Protein AF-A0A1V4VYT2-F1 (afdb_monomer_lite)

Secondary structure (DSSP, 8-state):
----------EEEEEPTTT--EEEEEETT--EEEEEGGG-TTPPPSEEEE-TTT--EEEEEE-----

Radius of gyration: 14.89 Å; chains: 1; bounding box: 29×35×45 Å

pLDDT: mean 85.46, std 15.35, range [44.06, 98.0]

Foldseek 3Di:
DDPPPPDPQDWDFDADPVPRHGDDTHGPPWDKDKDQPVPQVPNDAPDWDADPPPRTIMGMHTDDPPD

Structure (mmCIF, N/CA/C/O backbone):
data_AF-A0A1V4VYT2-F1
#
_entry.id   AF-A0A1V4VYT2-F1
#
loop_
_atom_site.group_PDB
_atom_site.id
_atom_site.type_symbol
_atom_site.label_atom_id
_atom_site.label_alt_id
_atom_site.label_comp_id
_atom_site.label_asym_id
_atom_site.label_entity_id
_atom_site.label_seq_id
_atom_site.pdbx_PDB_ins_code
_atom_site.Cartn_x
_atom_site.Cartn_y
_atom_site.Cartn_z
_atom_site.occupancy
_atom_site.B_iso_or_equiv
_atom_site.auth_seq_id
_atom_site.auth_comp_id
_atom_site.auth_asym_id
_atom_site.auth_atom_id
_atom_site.pdbx_PDB_model_num
ATOM 1 N N . MET A 1 1 ? -3.272 -20.567 -35.367 1.00 47.22 1 MET A N 1
ATOM 2 C CA . MET A 1 1 ? -3.558 -19.938 -34.056 1.00 47.22 1 MET A CA 1
ATOM 3 C C . MET A 1 1 ? -2.255 -19.824 -33.270 1.00 47.22 1 MET A C 1
ATOM 5 O O . MET A 1 1 ? -1.683 -20.852 -32.931 1.00 47.22 1 MET A O 1
ATOM 9 N N . LYS A 1 2 ? -1.728 -18.612 -33.047 1.00 49.06 2 LYS A N 1
ATOM 10 C CA . LYS A 1 2 ? -0.502 -18.417 -32.252 1.00 49.06 2 LYS A CA 1
ATOM 11 C C . LYS A 1 2 ? -0.871 -18.519 -30.768 1.00 49.06 2 LYS A C 1
ATOM 13 O O . LYS A 1 2 ? -1.659 -17.714 -30.286 1.00 49.06 2 LYS A O 1
ATOM 18 N N . LYS A 1 3 ? -0.357 -19.532 -30.063 1.00 49.59 3 LYS A N 1
ATOM 19 C CA . LYS A 1 3 ? -0.524 -19.661 -28.610 1.00 49.59 3 LYS A CA 1
ATOM 20 C C . LYS A 1 3 ? 0.368 -18.618 -27.939 1.00 49.59 3 LYS A C 1
ATOM 22 O O . LYS A 1 3 ? 1.588 -18.756 -27.954 1.00 49.59 3 LYS A O 1
ATOM 27 N N . THR A 1 4 ? -0.229 -17.568 -27.388 1.00 63.09 4 THR A N 1
ATOM 28 C CA . THR A 1 4 ? 0.491 -16.601 -26.557 1.00 63.09 4 THR A CA 1
ATOM 29 C C . THR A 1 4 ? 0.910 -17.305 -25.273 1.00 63.09 4 THR A C 1
ATOM 31 O O . THR A 1 4 ? 0.074 -17.636 -24.435 1.00 63.09 4 THR A O 1
ATOM 34 N N . VAL A 1 5 ? 2.205 -17.581 -25.130 1.00 61.56 5 VAL A N 1
ATOM 35 C CA . VAL A 1 5 ? 2.773 -18.071 -23.874 1.00 61.56 5 VAL A CA 1
ATOM 36 C C . VAL A 1 5 ? 2.771 -16.891 -22.907 1.00 61.56 5 VAL A C 1
ATOM 38 O O . VAL A 1 5 ? 3.619 -16.007 -22.995 1.00 61.56 5 VAL A O 1
ATOM 41 N N . VAL A 1 6 ? 1.779 -16.833 -22.017 1.00 62.19 6 VAL A N 1
ATOM 42 C CA . VAL A 1 6 ? 1.759 -15.837 -20.942 1.00 62.19 6 VAL A CA 1
ATOM 43 C C . VAL A 1 6 ? 2.813 -16.270 -19.932 1.00 62.19 6 VAL A C 1
ATOM 45 O O . VAL A 1 6 ? 2.588 -17.177 -19.132 1.00 62.19 6 VAL A O 1
ATOM 48 N N . ALA A 1 7 ? 4.000 -15.670 -20.014 1.00 62.75 7 ALA A N 1
ATOM 49 C CA . ALA A 1 7 ? 5.025 -15.846 -18.997 1.00 62.75 7 ALA A CA 1
ATOM 50 C C . ALA A 1 7 ? 4.397 -15.548 -17.627 1.00 62.75 7 ALA A C 1
ATOM 52 O O . ALA A 1 7 ? 3.753 -14.513 -17.447 1.00 62.75 7 ALA A O 1
ATOM 53 N N . LYS A 1 8 ? 4.540 -16.474 -16.673 1.00 60.78 8 LYS A N 1
ATOM 54 C CA . LYS A 1 8 ? 4.011 -16.318 -15.316 1.00 60.78 8 LYS A CA 1
ATOM 55 C C . LYS A 1 8 ? 4.673 -15.096 -14.683 1.00 60.78 8 LYS A C 1
ATOM 57 O O . LYS A 1 8 ? 5.810 -15.177 -14.222 1.00 60.78 8 LYS A O 1
ATOM 62 N N . LEU A 1 9 ? 3.979 -13.960 -14.695 1.00 63.94 9 LEU A N 1
ATOM 63 C CA . LEU A 1 9 ? 4.448 -12.741 -14.052 1.00 63.94 9 LEU A CA 1
ATOM 64 C C . LEU A 1 9 ? 4.584 -13.028 -12.554 1.00 63.94 9 LEU A C 1
ATOM 66 O O . LEU A 1 9 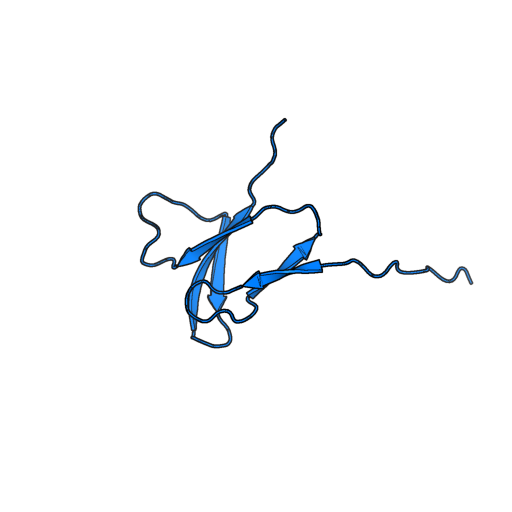? 3.606 -13.305 -11.858 1.00 63.94 9 LEU A O 1
ATOM 70 N N . ILE A 1 10 ? 5.824 -13.035 -12.064 1.00 75.06 10 ILE A N 1
ATOM 71 C CA . ILE A 1 10 ? 6.105 -13.169 -10.636 1.00 75.06 10 ILE A CA 1
ATOM 72 C C . ILE A 1 10 ? 5.718 -11.838 -9.997 1.00 75.06 10 ILE A C 1
ATOM 74 O O . ILE A 1 10 ? 6.452 -10.852 -10.103 1.00 75.06 10 ILE A O 1
ATOM 78 N N . HIS A 1 11 ? 4.547 -11.804 -9.366 1.00 85.56 11 HIS A N 1
ATOM 79 C CA . HIS A 1 11 ? 4.113 -10.648 -8.598 1.00 85.56 11 HIS A CA 1
ATOM 80 C C . HIS A 1 11 ? 4.546 -10.769 -7.131 1.00 85.56 11 HIS A C 1
ATOM 82 O O . HIS A 1 11 ? 4.410 -11.823 -6.505 1.00 85.56 11 HIS A O 1
ATOM 88 N N . LYS A 1 12 ? 5.063 -9.673 -6.577 1.00 90.38 12 LYS A N 1
ATOM 89 C CA . LYS A 1 12 ? 5.388 -9.509 -5.161 1.00 90.38 12 LYS A CA 1
ATOM 90 C C . LYS A 1 12 ? 4.130 -9.100 -4.402 1.00 90.38 12 LYS A C 1
ATOM 92 O O . LYS A 1 12 ? 3.476 -8.131 -4.769 1.00 90.38 12 LYS A O 1
ATOM 97 N N . ARG A 1 13 ? 3.839 -9.782 -3.296 1.00 94.06 13 ARG A N 1
ATOM 98 C CA . ARG A 1 13 ? 2.730 -9.406 -2.412 1.00 94.06 13 ARG A CA 1
ATOM 99 C C . ARG A 1 13 ? 3.093 -8.156 -1.619 1.00 94.06 13 ARG A C 1
ATOM 101 O O . ARG A 1 13 ? 4.109 -8.133 -0.927 1.00 94.06 13 ARG A O 1
ATOM 108 N N . VAL A 1 14 ? 2.236 -7.149 -1.681 1.00 95.00 14 VAL A N 1
ATOM 109 C CA . VAL A 1 14 ? 2.266 -5.992 -0.790 1.00 95.00 14 VAL A CA 1
ATOM 110 C C . VAL A 1 14 ? 1.344 -6.288 0.388 1.00 95.00 14 VAL A C 1
ATOM 112 O O . VAL A 1 14 ? 0.159 -6.587 0.212 1.00 95.00 14 VAL A O 1
ATOM 115 N N . GLN A 1 15 ? 1.904 -6.259 1.594 1.00 97.00 15 GLN A N 1
ATOM 116 C CA . GLN A 1 15 ? 1.218 -6.671 2.815 1.00 97.00 15 GLN A CA 1
ATOM 117 C C . GLN A 1 15 ? 0.686 -5.478 3.603 1.00 97.00 15 GLN A C 1
ATOM 119 O O . GLN A 1 15 ? 1.235 -4.379 3.564 1.00 97.00 15 GLN A O 1
ATOM 124 N N . CYS A 1 16 ? -0.391 -5.717 4.342 1.00 96.88 16 CYS A N 1
ATOM 125 C CA . CYS A 1 16 ? -0.953 -4.767 5.279 1.00 96.88 16 CYS A CA 1
ATOM 126 C C . CYS A 1 16 ? -0.016 -4.587 6.479 1.00 96.88 16 CYS A C 1
ATOM 128 O O . CYS A 1 16 ? 0.264 -5.577 7.154 1.00 96.88 16 CYS A O 1
ATOM 130 N N . PRO A 1 17 ? 0.400 -3.351 6.807 1.00 96.38 17 PRO A N 1
ATOM 131 C CA . PRO A 1 17 ? 1.265 -3.095 7.957 1.00 96.38 17 PRO A CA 1
ATOM 132 C C . PRO A 1 17 ? 0.583 -3.383 9.303 1.00 96.38 17 PRO A C 1
ATOM 134 O O . PRO A 1 17 ? 1.270 -3.541 10.300 1.00 96.38 17 PRO A O 1
ATOM 137 N N . HIS A 1 18 ? -0.753 -3.481 9.343 1.00 97.12 18 HIS A N 1
ATOM 138 C CA . HIS A 1 18 ? -1.495 -3.800 10.567 1.00 97.12 18 HIS A CA 1
ATOM 139 C C . HIS A 1 18 ? -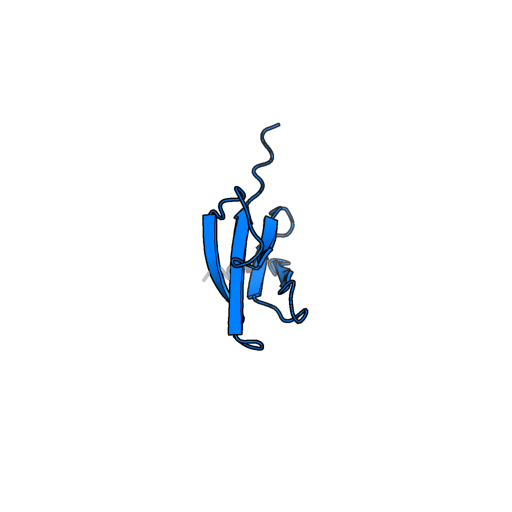1.639 -5.307 10.829 1.00 97.12 18 HIS A C 1
ATOM 141 O O . HIS A 1 18 ? -1.584 -5.734 11.973 1.00 97.12 18 HIS A O 1
ATOM 147 N N . CYS A 1 19 ? -1.870 -6.126 9.793 1.00 97.06 19 CYS A N 1
ATOM 148 C CA . CYS A 1 19 ? -2.211 -7.550 9.975 1.00 97.06 19 CYS A CA 1
ATOM 149 C C . CYS A 1 19 ? -1.434 -8.529 9.082 1.00 97.06 19 CYS A C 1
ATOM 151 O O . CYS A 1 19 ? -1.747 -9.716 9.062 1.00 97.06 19 CYS A O 1
ATOM 153 N N . GLY A 1 20 ? -0.494 -8.059 8.260 1.00 97.06 20 GLY A N 1
ATOM 154 C CA . GLY A 1 20 ? 0.307 -8.895 7.354 1.00 97.06 20 GLY A CA 1
ATOM 155 C C . GLY A 1 20 ? -0.443 -9.482 6.148 1.00 97.06 20 GLY A C 1
ATOM 156 O O . GLY A 1 20 ? 0.184 -10.042 5.244 1.00 97.06 20 GLY A O 1
ATOM 157 N N . SER A 1 21 ? -1.771 -9.337 6.082 1.00 97.06 21 SER A N 1
ATOM 158 C CA . SER A 1 21 ? -2.584 -9.825 4.961 1.00 97.06 21 SER A CA 1
ATOM 159 C C . SER A 1 21 ? -2.259 -9.102 3.655 1.00 97.06 21 SER A C 1
ATOM 161 O O . SER A 1 21 ? -1.885 -7.931 3.655 1.00 97.06 21 SER A O 1
ATOM 163 N N . ARG A 1 22 ? -2.439 -9.780 2.517 1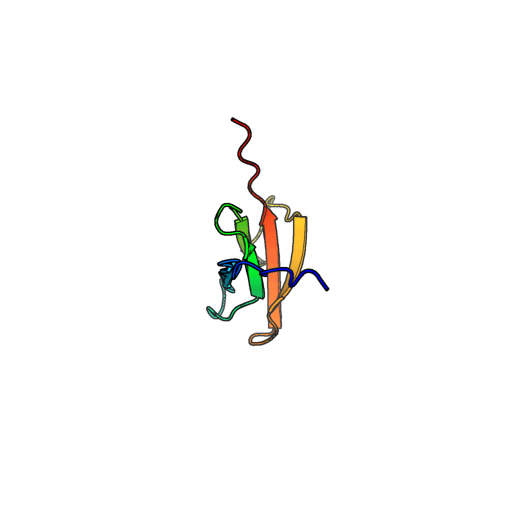.00 96.50 22 ARG A N 1
ATOM 164 C CA . ARG A 1 22 ? -2.223 -9.185 1.188 1.00 96.50 22 ARG A CA 1
ATOM 165 C C . ARG A 1 22 ? -3.199 -8.032 0.936 1.00 96.50 22 ARG A C 1
ATOM 167 O O . ARG A 1 22 ? -4.403 -8.219 1.102 1.00 96.50 22 ARG A O 1
ATOM 174 N N . ILE A 1 23 ? -2.683 -6.899 0.461 1.00 95.88 23 ILE A N 1
ATOM 175 C CA . ILE A 1 23 ? -3.478 -5.781 -0.070 1.00 95.88 23 ILE A CA 1
ATOM 176 C C . ILE A 1 23 ? -3.538 -5.862 -1.594 1.00 95.88 23 ILE A C 1
ATOM 178 O O . ILE A 1 23 ? -4.616 -5.960 -2.168 1.00 95.88 23 ILE A O 1
ATOM 182 N N . ILE A 1 24 ? -2.372 -5.857 -2.237 1.00 94.31 24 ILE A N 1
ATOM 183 C CA . ILE A 1 24 ? -2.220 -5.874 -3.692 1.00 94.31 24 ILE A CA 1
ATOM 184 C C . ILE A 1 24 ? -0.972 -6.673 -4.063 1.00 94.31 24 ILE A C 1
ATOM 186 O O . ILE A 1 24 ? -0.118 -6.953 -3.219 1.00 94.31 24 ILE A O 1
ATOM 190 N N . ASP A 1 25 ? -0.877 -7.042 -5.330 1.00 93.50 25 ASP A N 1
ATOM 191 C CA . ASP A 1 25 ? 0.305 -7.632 -5.930 1.00 93.50 25 ASP A CA 1
ATOM 192 C C . ASP A 1 25 ? 1.008 -6.579 -6.806 1.00 93.50 25 ASP A C 1
ATOM 194 O O . ASP A 1 25 ? 0.371 -5.890 -7.599 1.00 93.50 25 ASP A O 1
ATOM 198 N N . ALA A 1 26 ? 2.322 -6.434 -6.656 1.00 91.12 26 ALA A N 1
ATOM 199 C CA . ALA A 1 26 ? 3.162 -5.520 -7.424 1.00 91.12 26 ALA A CA 1
ATOM 200 C C . ALA A 1 26 ? 4.089 -6.302 -8.366 1.00 91.12 26 ALA A C 1
ATOM 202 O O . ALA A 1 26 ? 4.455 -7.444 -8.085 1.00 91.12 26 ALA A O 1
ATOM 203 N N . ALA A 1 27 ? 4.515 -5.702 -9.480 1.00 89.88 27 ALA A N 1
ATOM 204 C CA . ALA A 1 27 ? 5.529 -6.327 -10.331 1.00 89.88 27 ALA A CA 1
ATOM 205 C C . ALA A 1 27 ? 6.854 -6.497 -9.563 1.00 89.88 27 ALA A C 1
ATOM 207 O O . ALA A 1 27 ? 7.157 -5.707 -8.669 1.00 89.88 27 ALA A O 1
ATOM 208 N N . LYS A 1 28 ? 7.670 -7.494 -9.936 1.00 86.62 28 LYS A N 1
ATOM 209 C CA . LYS A 1 28 ? 8.933 -7.838 -9.248 1.00 86.62 28 LYS A CA 1
ATOM 210 C C . LYS A 1 28 ? 9.837 -6.629 -8.954 1.00 86.62 28 LYS A C 1
ATOM 212 O O . LYS A 1 28 ? 10.395 -6.552 -7.866 1.00 86.62 28 LYS A O 1
ATOM 217 N N . ASN A 1 29 ? 9.936 -5.692 -9.898 1.00 86.88 29 ASN A N 1
ATOM 218 C CA . ASN A 1 29 ? 10.810 -4.516 -9.802 1.00 86.88 29 ASN A CA 1
ATOM 219 C C . ASN A 1 29 ? 10.067 -3.244 -9.353 1.00 86.88 29 ASN A C 1
ATOM 221 O O . ASN A 1 29 ? 10.636 -2.159 -9.363 1.00 86.88 29 ASN A O 1
ATOM 225 N N . THR A 1 30 ? 8.782 -3.336 -8.998 1.00 88.44 30 THR A N 1
ATOM 226 C CA . THR A 1 30 ? 8.045 -2.191 -8.453 1.00 88.44 30 THR A CA 1
ATOM 227 C C . THR A 1 30 ? 8.346 -2.056 -6.970 1.00 88.44 30 THR A C 1
ATOM 229 O O . THR A 1 30 ? 8.065 -2.956 -6.176 1.00 88.44 30 THR A O 1
ATOM 232 N N . HIS A 1 31 ? 8.923 -0.918 -6.598 1.00 90.06 31 HIS A N 1
ATOM 233 C CA . HIS A 1 31 ? 9.174 -0.565 -5.211 1.00 90.06 31 HIS A CA 1
ATOM 234 C C . HIS A 1 31 ? 8.000 0.272 -4.704 1.00 90.06 31 HIS A C 1
ATOM 236 O O . HIS A 1 31 ? 7.509 1.175 -5.386 1.00 90.06 31 HIS A O 1
ATOM 242 N N . SER A 1 32 ? 7.502 -0.062 -3.520 1.00 92.06 32 SER A N 1
ATOM 243 C CA . SER A 1 32 ? 6.346 0.603 -2.932 1.00 92.06 32 SER A CA 1
ATOM 244 C C . SER A 1 32 ? 6.490 0.663 -1.427 1.00 92.06 32 SER A C 1
ATOM 246 O O . SER A 1 32 ? 7.014 -0.263 -0.807 1.00 92.06 32 SER A O 1
ATOM 248 N N . GLU A 1 33 ? 5.985 1.744 -0.860 1.00 93.81 33 GLU A N 1
ATOM 249 C CA . GLU A 1 33 ? 5.848 1.949 0.567 1.00 93.81 33 GLU A CA 1
ATOM 250 C C . GLU A 1 33 ? 4.366 1.873 0.944 1.00 93.81 33 GLU A C 1
ATOM 252 O O . GLU A 1 33 ? 3.512 2.410 0.235 1.00 93.81 33 GLU A O 1
ATOM 257 N N . VAL A 1 34 ? 4.059 1.200 2.056 1.00 95.19 34 VAL A N 1
ATOM 25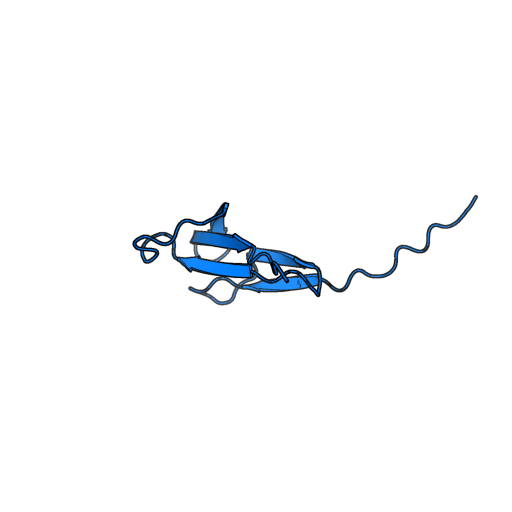8 C CA . VAL A 1 34 ? 2.699 1.109 2.599 1.00 95.19 34 VAL A CA 1
ATOM 259 C C . VAL A 1 34 ? 2.705 1.527 4.056 1.00 95.19 34 VAL A C 1
ATOM 261 O O . VAL A 1 34 ? 3.496 1.016 4.847 1.00 95.19 34 VAL A O 1
ATOM 264 N N . ARG A 1 35 ? 1.794 2.432 4.416 1.00 96.06 35 ARG A N 1
ATOM 265 C CA . ARG A 1 35 ? 1.609 2.923 5.788 1.00 96.06 35 ARG A CA 1
ATOM 266 C C . ARG A 1 35 ? 0.135 2.908 6.168 1.00 96.06 35 ARG A C 1
ATOM 268 O O . ARG A 1 35 ? -0.734 2.940 5.298 1.00 96.06 35 ARG A O 1
ATOM 275 N N . LEU A 1 36 ? -0.154 2.874 7.467 1.00 95.94 36 LEU A N 1
ATOM 276 C CA . LEU A 1 36 ? -1.509 3.141 7.950 1.00 95.94 36 LEU A CA 1
ATOM 277 C C . LEU A 1 36 ? -1.842 4.611 7.697 1.00 95.94 36 LEU A C 1
ATOM 279 O O . LEU A 1 36 ? -1.034 5.487 8.003 1.00 95.94 36 LEU A O 1
ATOM 283 N N . ALA A 1 37 ? -3.025 4.880 7.145 1.00 90.44 37 ALA A N 1
ATOM 284 C CA . ALA A 1 37 ? -3.432 6.242 6.802 1.00 90.44 37 ALA A CA 1
ATOM 285 C C . ALA A 1 37 ? -3.503 7.139 8.049 1.00 90.44 37 ALA A C 1
ATOM 287 O O . ALA A 1 37 ? -3.025 8.269 8.026 1.00 90.44 37 ALA A O 1
ATOM 288 N N . ALA A 1 38 ? -3.991 6.594 9.169 1.00 80.62 38 ALA A N 1
ATOM 289 C CA . ALA A 1 38 ? -4.101 7.312 10.438 1.00 80.62 38 ALA A CA 1
ATOM 290 C C . ALA A 1 38 ? -2.748 7.756 11.033 1.00 80.62 38 ALA A C 1
ATOM 292 O O . ALA A 1 38 ? -2.706 8.705 11.807 1.00 80.62 38 ALA A O 1
ATOM 293 N N . THR A 1 39 ? -1.639 7.094 10.683 1.00 77.88 39 THR A N 1
ATOM 294 C CA . THR A 1 39 ? -0.302 7.378 11.239 1.00 77.88 39 THR A CA 1
ATOM 295 C C . THR A 1 39 ? 0.627 8.051 10.227 1.00 77.88 39 THR A C 1
ATOM 297 O O . THR A 1 39 ? 1.836 8.111 10.440 1.00 77.88 39 THR A O 1
ATOM 300 N N . ALA A 1 40 ? 0.100 8.492 9.083 1.00 69.38 40 ALA A N 1
ATOM 301 C CA . ALA A 1 40 ? 0.911 8.921 7.951 1.00 69.38 40 ALA A CA 1
ATOM 302 C C . ALA A 1 40 ? 1.601 10.287 8.147 1.00 69.38 40 ALA A C 1
ATOM 304 O O . ALA A 1 40 ? 2.627 10.539 7.519 1.00 69.38 40 ALA A O 1
ATOM 305 N N . GLY A 1 41 ? 1.120 11.162 9.036 1.00 77.06 41 GLY A N 1
ATOM 306 C CA . GLY A 1 41 ? 1.695 12.508 9.184 1.00 77.06 41 GLY A CA 1
ATOM 307 C C . GLY A 1 41 ? 1.733 13.261 7.835 1.00 77.06 41 GLY A C 1
ATOM 308 O O . GLY A 1 41 ? 0.776 13.146 7.073 1.00 77.06 41 GLY A O 1
ATOM 309 N N . PRO A 1 42 ? 2.819 13.985 7.482 1.00 83.31 42 PRO A N 1
ATOM 310 C CA . PRO A 1 42 ? 2.946 14.659 6.181 1.00 83.31 42 PRO A CA 1
ATOM 311 C C . PRO A 1 42 ? 3.186 13.693 5.005 1.00 83.31 42 PRO A C 1
ATOM 313 O O . PRO A 1 42 ? 3.360 14.126 3.866 1.00 83.31 42 PRO A O 1
ATOM 316 N N . TRP A 1 43 ? 3.243 12.379 5.247 1.00 88.38 43 TRP A N 1
ATOM 317 C CA . TRP A 1 43 ? 3.384 11.396 4.182 1.00 88.38 43 TRP A CA 1
ATOM 318 C C . TRP A 1 43 ? 2.074 11.278 3.403 1.00 88.38 43 TRP A C 1
ATOM 320 O O . TRP A 1 43 ? 1.046 10.861 3.932 1.00 88.38 43 TRP A O 1
ATOM 330 N N . GLN A 1 44 ? 2.125 11.609 2.118 1.00 90.19 44 GLN A N 1
ATOM 331 C CA . GLN A 1 44 ? 0.980 11.497 1.221 1.00 90.19 44 GLN A CA 1
ATOM 332 C C . GLN A 1 44 ? 1.110 10.257 0.344 1.00 90.19 44 GLN A C 1
ATOM 334 O O . GLN A 1 44 ? 2.142 10.087 -0.299 1.00 90.19 44 GLN A O 1
ATOM 339 N N . ALA A 1 45 ? 0.100 9.390 0.325 1.00 93.69 45 ALA A N 1
ATOM 340 C CA . ALA A 1 45 ? 0.086 8.216 -0.543 1.00 93.69 45 ALA A CA 1
ATOM 341 C C . ALA A 1 45 ? -0.368 8.577 -1.963 1.00 93.69 45 ALA A C 1
ATOM 343 O O . ALA A 1 45 ? -1.069 9.568 -2.153 1.00 93.69 45 ALA A O 1
ATOM 344 N N . ASP A 1 46 ? -0.028 7.733 -2.938 1.00 94.69 46 ASP A N 1
ATOM 345 C CA . ASP A 1 46 ? -0.584 7.846 -4.294 1.00 94.69 46 ASP A CA 1
ATOM 346 C C . ASP A 1 46 ? -1.992 7.235 -4.354 1.00 94.69 46 ASP A C 1
ATOM 348 O O . ASP A 1 46 ? -2.854 7.686 -5.104 1.00 94.69 46 ASP A O 1
ATOM 352 N N . TYR A 1 47 ? -2.230 6.203 -3.538 1.00 94.44 47 TYR A N 1
ATOM 353 C CA . TYR A 1 47 ? -3.500 5.493 -3.446 1.00 94.44 47 TYR A CA 1
ATOM 354 C C . TYR A 1 47 ? -3.839 5.188 -1.992 1.00 94.44 47 TYR A C 1
ATOM 356 O O . TYR A 1 47 ? -2.959 4.857 -1.198 1.00 94.44 47 TYR A O 1
ATOM 364 N N . TYR A 1 48 ? -5.127 5.208 -1.667 1.00 95.44 48 TYR A N 1
ATOM 365 C CA . TYR A 1 48 ? -5.649 4.756 -0.380 1.00 95.44 48 TYR A CA 1
ATOM 366 C C . TYR A 1 48 ? -6.616 3.597 -0.600 1.00 95.44 48 TYR A C 1
ATOM 368 O O . TYR A 1 48 ? -7.363 3.560 -1.578 1.00 95.44 48 TYR A O 1
ATOM 376 N N . THR A 1 49 ? -6.592 2.620 0.298 1.00 96.75 49 THR A N 1
ATOM 377 C CA . THR A 1 49 ? -7.520 1.488 0.273 1.00 96.75 49 THR A CA 1
ATOM 378 C C . THR A 1 49 ? -7.735 0.941 1.678 1.00 96.75 49 THR A C 1
ATOM 380 O O . THR A 1 49 ? -6.984 1.247 2.603 1.00 96.75 49 THR A O 1
ATOM 383 N N . LYS A 1 50 ? -8.754 0.101 1.856 1.00 96.81 50 LYS A N 1
ATOM 384 C CA . LYS A 1 50 ? -8.982 -0.620 3.111 1.00 96.81 50 LYS A CA 1
ATOM 385 C C . LYS A 1 50 ? -8.485 -2.048 2.979 1.00 96.81 50 LYS A C 1
ATOM 387 O O . LYS A 1 50 ? -8.783 -2.734 2.002 1.00 96.81 50 LYS A O 1
ATOM 392 N N . CYS A 1 51 ? -7.770 -2.533 3.990 1.00 97.56 51 CYS A N 1
ATOM 393 C CA . CYS A 1 51 ? -7.422 -3.945 4.055 1.00 97.56 51 CYS A CA 1
ATOM 394 C C . CYS A 1 51 ? -8.706 -4.781 4.108 1.00 97.56 51 CYS A C 1
ATOM 396 O O . CYS A 1 51 ? -9.527 -4.618 5.008 1.00 97.56 51 CYS A O 1
ATOM 398 N N . TRP A 1 52 ? -8.879 -5.710 3.170 1.00 96.62 52 TRP A N 1
ATOM 399 C CA . TRP A 1 52 ? -10.075 -6.552 3.132 1.00 96.62 52 TRP A CA 1
ATOM 400 C C . TRP A 1 52 ? -10.220 -7.428 4.388 1.00 96.62 52 TRP A C 1
ATOM 402 O O . TRP A 1 52 ? -11.351 -7.738 4.765 1.00 96.62 52 TRP A O 1
ATOM 412 N N . HIS A 1 53 ? -9.104 -7.777 5.044 1.00 98.00 53 HIS A N 1
ATOM 413 C CA . HIS A 1 53 ? -9.072 -8.616 6.240 1.00 98.00 53 HIS A CA 1
ATOM 414 C C . HIS A 1 53 ? -9.336 -7.815 7.526 1.00 98.00 53 HIS A C 1
ATOM 416 O O . HIS A 1 53 ? -10.391 -7.975 8.128 1.00 98.00 53 HIS A O 1
ATOM 422 N N . CYS A 1 54 ? -8.434 -6.906 7.921 1.00 97.25 54 CYS A N 1
ATOM 423 C CA . CYS A 1 54 ? -8.552 -6.163 9.189 1.00 97.25 54 CYS A CA 1
ATOM 424 C C . CYS A 1 54 ? -9.291 -4.818 9.089 1.00 97.25 54 CYS A C 1
ATOM 426 O O . CYS A 1 54 ? -9.426 -4.125 10.091 1.00 97.25 54 CYS A O 1
ATOM 428 N N . LYS A 1 55 ? -9.725 -4.410 7.890 1.00 97.00 55 LYS A N 1
ATOM 429 C CA . LYS A 1 55 ? -10.427 -3.142 7.598 1.00 97.00 55 LYS A CA 1
ATOM 430 C C . LYS A 1 55 ? -9.641 -1.852 7.854 1.00 97.00 55 LYS A C 1
ATOM 432 O O . LYS A 1 55 ? -10.167 -0.782 7.553 1.00 97.00 55 LYS A O 1
ATOM 437 N N . ALA A 1 56 ? -8.389 -1.938 8.308 1.00 96.69 56 ALA A N 1
ATOM 438 C CA . ALA A 1 56 ? -7.516 -0.779 8.460 1.00 96.69 56 ALA A CA 1
ATOM 439 C C . ALA A 1 56 ? -7.337 -0.040 7.126 1.00 96.69 56 ALA A C 1
ATOM 441 O O . ALA A 1 56 ? -7.113 -0.668 6.084 1.00 96.69 56 ALA A O 1
ATOM 442 N N . GLU A 1 57 ? -7.425 1.287 7.169 1.00 97.19 57 GLU A N 1
ATOM 443 C CA . GLU A 1 57 ? -7.136 2.142 6.024 1.00 97.19 57 GLU A CA 1
ATOM 444 C C . GLU A 1 57 ? -5.625 2.308 5.862 1.00 97.19 57 GLU A C 1
ATOM 446 O O . GLU A 1 57 ? -4.896 2.628 6.806 1.00 97.19 57 GLU A O 1
ATOM 451 N N . VAL A 1 58 ? -5.147 2.045 4.653 1.00 96.56 58 VAL A N 1
ATOM 452 C CA . VAL A 1 58 ? -3.730 2.020 4.308 1.00 96.56 58 VAL A CA 1
ATOM 453 C C . VAL A 1 58 ? -3.496 2.876 3.074 1.00 96.56 58 VAL A C 1
ATOM 455 O O . VAL A 1 58 ? -4.264 2.832 2.113 1.00 96.56 58 VAL A O 1
ATOM 458 N N . GLY A 1 59 ? -2.418 3.647 3.106 1.00 96.69 59 GLY A N 1
ATOM 459 C CA . GLY A 1 59 ? -1.900 4.344 1.940 1.00 96.69 59 GLY A CA 1
ATOM 460 C C . GLY A 1 59 ? -0.821 3.508 1.259 1.00 96.69 59 GLY A C 1
ATOM 461 O O . GLY A 1 59 ? -0.033 2.843 1.933 1.00 96.69 59 GLY A O 1
ATOM 462 N N . LEU A 1 60 ? -0.769 3.559 -0.069 1.00 95.44 60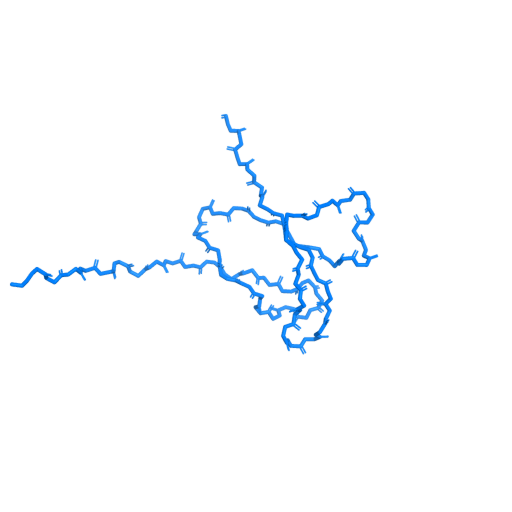 LEU A N 1
ATOM 463 C CA . LEU A 1 60 ? 0.271 2.976 -0.906 1.00 95.44 60 LEU A CA 1
ATOM 464 C C . LEU A 1 60 ? 0.929 4.080 -1.735 1.00 95.44 60 LEU A C 1
ATOM 466 O O . LEU A 1 60 ? 0.246 4.831 -2.431 1.00 95.44 60 LEU A O 1
ATOM 470 N N . LYS A 1 61 ? 2.257 4.152 -1.693 1.00 94.69 61 LYS A N 1
ATOM 471 C CA . LYS A 1 61 ? 3.060 5.027 -2.550 1.00 94.69 61 LYS A CA 1
ATOM 472 C C . LYS A 1 61 ? 4.015 4.188 -3.381 1.00 94.69 61 LYS A C 1
ATOM 474 O O . LYS A 1 61 ? 4.733 3.344 -2.840 1.00 94.69 61 LYS A O 1
ATOM 479 N N . LYS A 1 62 ? 4.053 4.416 -4.690 1.00 92.19 62 LYS A N 1
ATOM 480 C CA . LYS A 1 62 ? 5.087 3.862 -5.559 1.00 92.19 62 LYS A CA 1
ATOM 481 C C . LYS A 1 62 ? 6.347 4.704 -5.391 1.00 92.19 62 LYS A C 1
ATOM 483 O O . LYS A 1 62 ? 6.334 5.918 -5.556 1.00 92.19 62 LYS A O 1
ATOM 488 N N . LEU A 1 63 ? 7.454 4.047 -5.074 1.00 90.56 63 LEU A N 1
ATOM 489 C CA . LEU A 1 63 ? 8.751 4.703 -5.015 1.00 90.56 63 LEU A CA 1
ATOM 490 C C . LEU A 1 63 ? 9.324 4.678 -6.432 1.00 90.56 63 LEU A C 1
ATOM 492 O O . LEU A 1 63 ? 9.743 3.625 -6.916 1.00 90.56 63 LEU A O 1
ATOM 496 N N . ASN A 1 64 ? 9.271 5.812 -7.130 1.00 72.69 64 ASN A N 1
ATOM 497 C CA . ASN A 1 64 ? 9.930 5.935 -8.424 1.00 72.69 64 ASN A CA 1
ATOM 498 C C . ASN A 1 64 ? 11.446 5.914 -8.208 1.0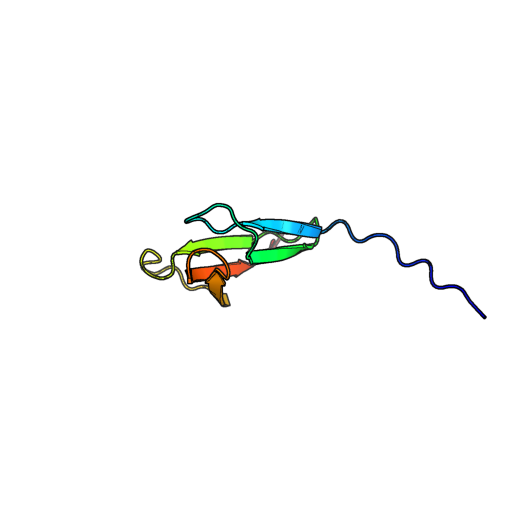0 72.69 64 ASN A C 1
ATOM 500 O O . ASN A 1 64 ? 11.995 6.755 -7.499 1.00 72.69 64 ASN A O 1
ATOM 504 N N . SER A 1 65 ? 12.118 4.953 -8.834 1.00 58.28 65 SER A N 1
ATOM 505 C CA . SER A 1 65 ? 13.569 4.952 -8.991 1.00 58.28 65 SER A CA 1
ATOM 506 C C . SER A 1 65 ? 13.916 5.967 -10.081 1.00 58.28 65 SER A C 1
ATOM 508 O O . SER A 1 65 ? 14.052 5.598 -11.242 1.00 58.28 65 SER A O 1
ATOM 510 N N . TYR A 1 66 ? 13.971 7.257 -9.751 1.00 50.00 66 TYR A N 1
ATOM 511 C CA . TYR A 1 66 ? 14.679 8.202 -10.613 1.00 50.00 66 TYR A CA 1
ATOM 512 C C . TYR A 1 66 ? 16.176 7.971 -10.376 1.00 50.00 66 TYR A C 1
ATOM 514 O O . TYR A 1 66 ? 16.741 8.485 -9.414 1.00 50.00 66 TYR A O 1
ATOM 522 N N . THR A 1 67 ? 16.762 7.085 -11.181 1.00 44.06 67 THR A N 1
ATOM 523 C CA . THR A 1 67 ? 18.192 7.136 -11.528 1.00 44.06 67 THR A CA 1
ATOM 524 C C . THR A 1 67 ? 18.413 8.213 -12.567 1.00 44.06 67 THR A C 1
ATOM 526 O O . THR A 1 67 ? 17.568 8.280 -13.491 1.00 44.06 67 THR A O 1
#

Sequence (67 aa):
MKKTVVAKLIHKRVQCPHCGSRIIDAAKNTHSEVRLAATAGPWQADYYTKCWHCKAEVGLKKLNSYT